Protein AF-A0A0G0SM52-F1 (afdb_monomer_lite)

Radius of gyration: 12.76 Å; chains: 1; bounding box: 27×26×41 Å

Structure (mmCIF, N/CA/C/O backbone):
data_AF-A0A0G0SM52-F1
#
_entry.id   AF-A0A0G0SM52-F1
#
loop_
_atom_site.group_PDB
_atom_site.id
_atom_site.type_symbol
_atom_site.label_atom_id
_atom_site.label_alt_id
_atom_site.label_comp_id
_atom_site.label_asym_id
_atom_site.label_entity_id
_atom_site.label_seq_id
_atom_site.pdbx_PDB_ins_code
_atom_site.Cartn_x
_atom_site.Cartn_y
_atom_site.Cartn_z
_atom_site.occupancy
_atom_site.B_iso_or_equiv
_atom_site.auth_seq_id
_atom_site.auth_comp_id
_atom_site.auth_asym_id
_atom_site.auth_atom_id
_atom_site.pdbx_PDB_model_num
ATOM 1 N N . MET A 1 1 ? 1.455 -1.055 25.159 1.00 37.31 1 MET A N 1
ATOM 2 C CA . MET A 1 1 ? 0.163 -0.659 24.565 1.00 37.31 1 MET A CA 1
ATOM 3 C C . MET A 1 1 ? 0.359 -0.659 23.067 1.00 37.31 1 MET A C 1
ATOM 5 O O . MET A 1 1 ? 1.165 0.121 22.587 1.00 37.31 1 MET A O 1
ATOM 9 N N . THR A 1 2 ? -0.251 -1.595 22.349 1.00 49.47 2 THR A N 1
ATOM 10 C CA . THR A 1 2 ? -0.211 -1.617 20.885 1.00 49.47 2 THR A CA 1
ATOM 11 C C . THR A 1 2 ? -1.070 -0.456 20.405 1.00 49.47 2 THR A C 1
ATOM 13 O O . THR A 1 2 ? -2.290 -0.498 20.552 1.00 49.47 2 THR A O 1
ATOM 16 N N . GLU A 1 3 ? -0.443 0.614 19.918 1.00 59.00 3 GLU A N 1
ATOM 17 C CA . GLU A 1 3 ? -1.161 1.636 19.160 1.00 59.00 3 GLU A CA 1
ATOM 18 C C . GLU A 1 3 ? -1.927 0.914 18.049 1.00 59.00 3 GLU A C 1
ATOM 20 O O . GLU A 1 3 ? -1.340 0.148 17.282 1.00 59.00 3 GLU A O 1
ATOM 25 N N . GLN A 1 4 ? -3.253 1.065 18.028 1.00 67.62 4 GLN A N 1
ATOM 26 C CA . GLN A 1 4 ? -4.078 0.534 16.947 1.00 67.62 4 GLN A CA 1
ATOM 27 C C . GLN A 1 4 ? -3.738 1.323 15.678 1.00 67.62 4 GLN A C 1
ATOM 29 O O . GLN A 1 4 ? -4.300 2.394 15.444 1.00 67.62 4 GLN A O 1
ATOM 34 N N . MET A 1 5 ? -2.751 0.8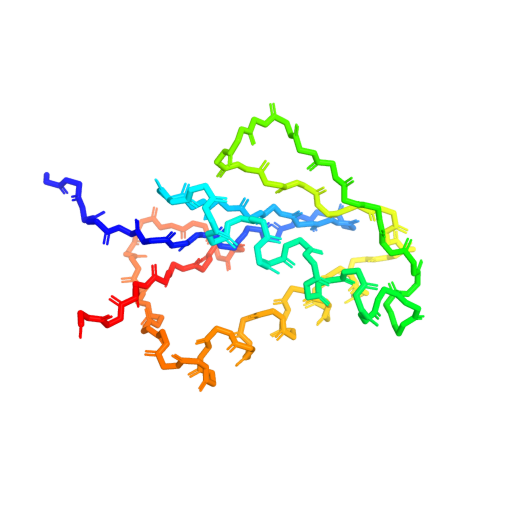17 14.933 1.00 79.00 5 MET A N 1
ATOM 35 C CA . MET A 1 5 ? -2.530 1.131 13.526 1.00 79.00 5 MET A CA 1
ATOM 36 C C . MET A 1 5 ? -3.567 0.396 12.688 1.00 79.00 5 MET A C 1
ATOM 38 O O . MET A 1 5 ? -3.864 -0.775 12.949 1.00 79.00 5 MET A O 1
ATOM 42 N N . ASP A 1 6 ? -4.062 1.064 11.655 1.00 87.25 6 ASP A N 1
ATOM 43 C CA . ASP A 1 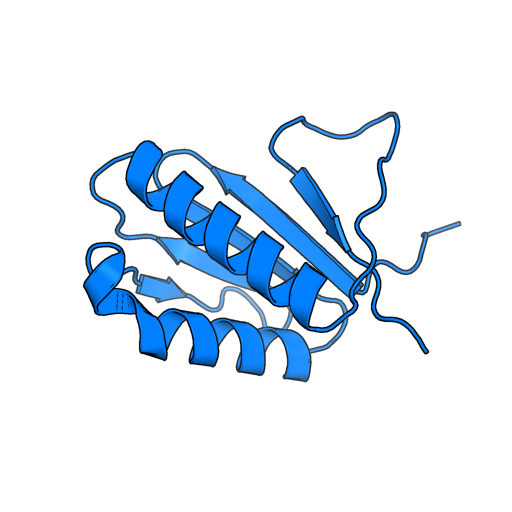6 ? -4.992 0.450 10.714 1.00 87.25 6 ASP A CA 1
ATOM 44 C C . ASP A 1 6 ? -4.298 0.076 9.414 1.00 87.25 6 ASP A C 1
ATOM 46 O O . ASP A 1 6 ? -4.682 -0.916 8.806 1.00 87.25 6 ASP A O 1
ATOM 50 N N . ALA A 1 7 ? -3.242 0.789 9.011 1.00 92.50 7 ALA A N 1
ATOM 51 C CA . ALA A 1 7 ? -2.405 0.376 7.894 1.00 92.50 7 ALA A CA 1
ATOM 52 C C . ALA A 1 7 ? -0.923 0.704 8.111 1.00 92.50 7 ALA A C 1
ATOM 54 O O . ALA A 1 7 ? -0.567 1.704 8.733 1.00 92.50 7 ALA A O 1
ATOM 55 N N . LEU A 1 8 ? -0.057 -0.138 7.556 1.00 93.38 8 LEU A N 1
ATOM 56 C CA . LEU A 1 8 ? 1.385 0.072 7.470 1.00 93.38 8 LEU A CA 1
ATOM 57 C C . LEU A 1 8 ? 1.815 -0.131 6.020 1.00 93.38 8 LEU A C 1
ATOM 59 O O . LEU A 1 8 ? 1.603 -1.206 5.459 1.00 93.38 8 LEU A O 1
ATOM 63 N N . VAL A 1 9 ? 2.453 0.881 5.439 1.00 94.81 9 VAL A N 1
ATOM 64 C CA . VAL A 1 9 ? 3.100 0.804 4.126 1.00 94.81 9 VAL A CA 1
ATOM 65 C C . VAL A 1 9 ? 4.604 0.681 4.343 1.00 94.81 9 VAL A C 1
ATOM 67 O O . VAL A 1 9 ? 5.222 1.550 4.955 1.00 94.81 9 VAL A O 1
ATOM 70 N N . LYS A 1 10 ? 5.196 -0.404 3.844 1.00 94.00 10 LYS A N 1
ATOM 71 C CA . LYS A 1 10 ? 6.618 -0.721 3.997 1.00 94.00 10 LYS A CA 1
ATOM 72 C C . LYS A 1 10 ? 7.301 -0.801 2.638 1.00 94.00 10 LYS A C 1
ATOM 74 O O . LYS A 1 10 ? 7.099 -1.762 1.899 1.00 94.00 10 LYS A O 1
ATOM 79 N N . GLY A 1 11 ? 8.135 0.183 2.318 1.00 91.50 11 GLY A N 1
ATOM 80 C CA . GLY A 1 11 ? 8.953 0.189 1.104 1.00 91.50 11 GLY A CA 1
ATOM 81 C C . GLY A 1 11 ? 10.092 -0.833 1.172 1.00 91.50 11 GLY A C 1
ATOM 82 O O . GLY A 1 11 ? 10.741 -0.981 2.205 1.00 91.50 11 GLY A O 1
ATOM 83 N N . LEU A 1 12 ? 10.360 -1.534 0.073 1.00 90.62 12 LEU A N 1
ATOM 84 C CA . LEU A 1 12 ? 11.440 -2.514 -0.072 1.00 90.62 12 LEU A CA 1
ATOM 85 C C . LEU A 1 12 ? 12.215 -2.262 -1.381 1.00 90.62 12 LEU A C 1
ATOM 87 O O . LEU A 1 12 ? 11.915 -1.358 -2.170 1.00 90.62 12 LEU A O 1
ATOM 91 N N . GLU A 1 13 ? 13.251 -3.059 -1.638 1.00 90.00 13 GLU A N 1
ATOM 92 C CA . GLU A 1 13 ? 13.959 -2.990 -2.914 1.00 90.00 13 GLU A CA 1
ATOM 93 C C . GLU A 1 13 ? 13.061 -3.509 -4.052 1.00 90.00 13 GLU A C 1
ATOM 95 O O . GLU A 1 13 ? 12.755 -4.695 -4.125 1.00 90.00 13 GLU A O 1
ATOM 100 N N . LYS A 1 14 ? 12.659 -2.610 -4.967 1.00 92.38 14 LYS A N 1
ATOM 101 C CA . LYS A 1 14 ? 11.784 -2.909 -6.125 1.00 92.38 14 LYS A CA 1
ATOM 102 C C . LYS A 1 14 ? 10.441 -3.555 -5.750 1.00 92.38 14 LYS A C 1
ATOM 104 O O . LYS A 1 14 ? 9.828 -4.235 -6.574 1.00 92.38 14 LYS A O 1
ATOM 109 N N . SER A 1 15 ? 9.975 -3.341 -4.529 1.00 94.94 15 SER A N 1
ATOM 110 C CA . SER A 1 15 ? 8.674 -3.789 -4.047 1.00 94.94 15 SER A CA 1
ATOM 111 C C . SER A 1 15 ? 8.244 -2.959 -2.849 1.00 94.94 15 SER A C 1
ATOM 113 O O . SER A 1 15 ? 9.002 -2.136 -2.336 1.00 94.94 15 SER A O 1
ATOM 115 N N . PHE A 1 16 ? 7.014 -3.159 -2.405 1.00 95.75 16 PHE A N 1
ATOM 116 C CA . PHE A 1 16 ? 6.566 -2.700 -1.101 1.00 95.75 16 PHE A CA 1
ATOM 117 C C . PHE A 1 16 ? 5.508 -3.655 -0.560 1.00 95.75 16 PHE A C 1
ATOM 119 O O . PHE A 1 16 ? 4.907 -4.445 -1.293 1.00 95.75 16 PHE A O 1
ATOM 126 N N . GLU A 1 17 ? 5.287 -3.598 0.740 1.00 95.56 17 GLU A N 1
ATOM 127 C CA . GLU A 1 17 ? 4.245 -4.352 1.416 1.00 95.56 17 GLU A CA 1
ATOM 128 C C . GLU A 1 17 ? 3.250 -3.400 2.060 1.00 95.56 17 GLU A C 1
ATOM 130 O O . GLU A 1 17 ? 3.605 -2.302 2.492 1.00 95.56 17 GLU A O 1
ATOM 135 N N . VAL A 1 18 ? 2.004 -3.848 2.144 1.00 95.00 18 VAL A N 1
ATOM 136 C CA . VAL A 1 18 ? 0.961 -3.157 2.893 1.00 95.00 18 VAL A CA 1
ATOM 137 C C . VAL A 1 18 ? 0.362 -4.136 3.876 1.00 95.00 18 VAL A C 1
ATOM 139 O O . VAL A 1 18 ? -0.008 -5.252 3.506 1.00 95.00 18 VAL A O 1
ATOM 142 N N . TYR A 1 19 ? 0.275 -3.707 5.122 1.00 93.69 19 TYR A N 1
ATOM 143 C CA . TYR A 1 19 ? -0.341 -4.438 6.213 1.00 93.69 19 TYR A CA 1
ATOM 144 C C . TYR A 1 19 ? -1.559 -3.660 6.688 1.00 93.69 19 TYR A C 1
ATOM 146 O O . TYR A 1 19 ? -1.519 -2.434 6.707 1.00 93.69 19 TYR A O 1
ATOM 154 N N . SER A 1 20 ? -2.608 -4.357 7.111 1.00 91.19 20 SER A N 1
ATOM 155 C CA . SER A 1 20 ? -3.753 -3.751 7.787 1.00 91.19 20 SER A CA 1
ATOM 156 C C . SER A 1 20 ? -4.310 -4.693 8.844 1.00 91.19 20 SER A C 1
ATOM 158 O O . SER A 1 20 ? -4.202 -5.916 8.734 1.00 91.19 20 SER A O 1
ATOM 160 N N . SER A 1 21 ? -4.904 -4.120 9.886 1.00 87.12 21 SER A N 1
ATOM 161 C CA . SER A 1 21 ? -5.696 -4.857 10.873 1.00 87.12 21 SER A CA 1
ATOM 162 C C . SER A 1 21 ? -7.054 -5.313 10.313 1.00 87.12 21 SER A C 1
ATOM 164 O O . SER A 1 21 ? -7.657 -6.227 10.883 1.00 87.12 21 SER A O 1
ATOM 166 N N . ASP A 1 22 ? -7.491 -4.725 9.193 1.00 86.06 22 ASP A N 1
ATOM 167 C CA . ASP A 1 22 ? -8.774 -4.943 8.528 1.00 86.06 22 ASP A CA 1
ATOM 168 C C . ASP A 1 22 ? -8.605 -5.586 7.136 1.00 86.06 22 ASP A C 1
ATOM 170 O O . ASP A 1 22 ? -7.913 -5.072 6.251 1.00 86.06 22 ASP A O 1
ATOM 174 N N . ASP A 1 23 ? -9.275 -6.721 6.930 1.00 86.56 23 ASP A N 1
ATOM 175 C CA . ASP A 1 23 ? -9.217 -7.483 5.679 1.00 86.56 23 ASP A CA 1
ATOM 176 C C . ASP A 1 23 ? -9.881 -6.715 4.515 1.00 86.56 23 ASP A C 1
ATOM 178 O O . ASP A 1 23 ? -9.456 -6.852 3.363 1.00 86.56 23 ASP A O 1
ATOM 182 N N . GLU A 1 24 ? -10.910 -5.900 4.783 1.00 88.00 24 GLU A N 1
ATOM 183 C CA . GLU A 1 24 ? -11.578 -5.103 3.743 1.00 88.00 24 GLU A CA 1
ATOM 184 C C . GLU A 1 24 ? -10.673 -3.978 3.233 1.00 88.00 24 GLU A C 1
ATOM 186 O O . GLU A 1 24 ? -10.554 -3.783 2.022 1.00 88.00 24 GLU A O 1
ATOM 191 N N . THR A 1 25 ? -9.936 -3.316 4.125 1.00 89.06 25 THR A N 1
ATOM 192 C CA . THR A 1 25 ? -8.906 -2.334 3.760 1.00 89.06 25 THR A CA 1
ATOM 193 C C . THR A 1 25 ? -7.860 -2.937 2.816 1.00 89.06 25 THR A C 1
ATOM 195 O O . THR A 1 25 ? -7.558 -2.345 1.778 1.00 89.06 25 THR A O 1
ATOM 198 N N . ILE A 1 26 ? -7.346 -4.143 3.095 1.00 91.38 26 ILE A N 1
ATOM 199 C CA . ILE A 1 26 ? -6.390 -4.813 2.189 1.00 91.38 26 ILE A CA 1
ATOM 200 C C . ILE A 1 26 ? -7.005 -5.091 0.817 1.00 91.38 26 ILE A C 1
ATOM 202 O O . ILE A 1 26 ? -6.331 -4.927 -0.205 1.00 91.38 26 ILE A O 1
ATOM 206 N N . LYS A 1 27 ? -8.272 -5.516 0.768 1.00 90.00 27 LYS A N 1
ATOM 207 C CA . LYS A 1 27 ? -8.966 -5.762 -0.503 1.00 90.00 27 LYS A CA 1
ATOM 208 C C . LYS A 1 27 ? -9.118 -4.476 -1.308 1.00 90.00 27 LYS A C 1
ATOM 210 O O . LYS A 1 27 ? -8.835 -4.501 -2.502 1.00 90.00 27 LYS A O 1
ATOM 215 N N . LEU A 1 28 ? -9.516 -3.381 -0.662 1.00 90.69 28 LEU A N 1
ATOM 216 C CA . LEU A 1 28 ? -9.665 -2.073 -1.297 1.00 90.69 28 LEU A CA 1
ATOM 217 C C . LEU A 1 28 ? -8.330 -1.569 -1.846 1.00 90.69 28 LEU A C 1
ATOM 219 O O . LEU A 1 28 ? -8.244 -1.262 -3.030 1.00 90.69 28 LEU A O 1
ATOM 223 N N . ILE A 1 29 ? -7.266 -1.587 -1.038 1.00 91.94 29 ILE A N 1
ATOM 224 C CA . ILE A 1 29 ? -5.927 -1.173 -1.481 1.00 91.94 29 ILE A CA 1
ATOM 225 C C . ILE A 1 29 ? -5.453 -2.020 -2.667 1.00 91.94 29 ILE A C 1
ATOM 227 O O . ILE A 1 29 ? -4.919 -1.483 -3.636 1.00 91.94 29 ILE A O 1
ATOM 231 N N . ALA A 1 30 ? -5.666 -3.339 -2.622 1.00 91.94 30 ALA A N 1
ATOM 232 C CA . ALA A 1 30 ? -5.301 -4.209 -3.734 1.00 91.94 30 ALA A CA 1
ATOM 233 C C . ALA A 1 30 ? -6.040 -3.825 -5.029 1.00 91.94 30 ALA A C 1
ATOM 235 O O . ALA A 1 30 ? -5.410 -3.726 -6.079 1.00 91.94 30 ALA A O 1
ATOM 236 N N . LEU A 1 31 ? -7.347 -3.561 -4.947 1.00 92.62 31 LEU A N 1
ATOM 237 C CA . LEU A 1 31 ? -8.154 -3.133 -6.094 1.00 92.62 31 LEU A CA 1
ATOM 238 C C . LEU A 1 31 ? -7.700 -1.776 -6.644 1.00 92.62 31 LEU A C 1
ATOM 240 O O . LEU A 1 31 ? -7.631 -1.598 -7.857 1.00 92.62 31 LEU A O 1
ATOM 244 N N . GLU A 1 32 ? -7.376 -0.820 -5.774 1.00 93.56 32 GLU A N 1
ATOM 245 C CA . GLU A 1 32 ? -6.894 0.500 -6.188 1.00 93.56 32 GLU A CA 1
ATOM 246 C C . GLU A 1 32 ? -5.558 0.400 -6.936 1.00 93.56 32 GLU A C 1
ATOM 248 O O . GLU A 1 32 ? -5.411 0.974 -8.014 1.00 93.56 32 GLU A O 1
ATOM 253 N N . ILE A 1 33 ? -4.621 -0.421 -6.452 1.00 92.25 33 ILE A N 1
ATOM 254 C CA . ILE A 1 33 ? -3.351 -0.682 -7.148 1.00 92.25 33 ILE A CA 1
ATOM 255 C C . ILE A 1 33 ? -3.581 -1.385 -8.493 1.00 92.25 33 ILE A C 1
ATOM 257 O O . ILE A 1 33 ? -2.898 -1.074 -9.468 1.00 92.25 33 ILE A O 1
ATOM 261 N N . GLU A 1 34 ? -4.542 -2.306 -8.590 1.00 91.06 34 GLU A N 1
ATOM 262 C CA . GLU A 1 34 ? -4.896 -2.941 -9.866 1.00 91.06 34 GLU A CA 1
ATOM 263 C C . GLU A 1 34 ? -5.426 -1.925 -10.887 1.00 91.06 34 GLU A C 1
ATOM 265 O O . GLU A 1 34 ? -5.036 -1.985 -12.050 1.00 91.06 34 GLU A O 1
ATOM 270 N N . LYS A 1 35 ? -6.227 -0.932 -10.477 1.00 90.81 35 LYS A N 1
ATOM 271 C CA . LYS A 1 35 ? -6.742 0.112 -11.389 1.00 90.81 35 LYS A CA 1
ATOM 272 C C . LYS A 1 35 ? -5.635 0.963 -12.010 1.00 90.81 35 LYS A C 1
ATOM 274 O O . LYS A 1 35 ? -5.745 1.383 -13.161 1.00 90.81 35 LYS A O 1
ATOM 279 N N . ILE A 1 36 ? -4.568 1.225 -11.259 1.00 86.69 36 ILE A N 1
ATOM 280 C CA . ILE A 1 36 ? -3.450 2.066 -11.707 1.00 86.69 36 ILE A CA 1
ATOM 281 C C . ILE A 1 36 ? -2.249 1.266 -12.221 1.00 86.69 36 ILE A C 1
ATOM 283 O O . ILE A 1 36 ? -1.274 1.873 -12.660 1.00 86.69 36 ILE A O 1
ATOM 287 N N . HIS A 1 37 ? -2.296 -0.069 -12.213 1.00 82.94 37 HIS A N 1
ATOM 288 C CA . HIS A 1 37 ? -1.118 -0.922 -12.407 1.00 82.94 37 HIS A CA 1
ATOM 289 C C . HIS A 1 37 ? -0.324 -0.622 -13.698 1.00 82.94 37 HIS A C 1
ATOM 291 O O . HIS A 1 37 ? 0.907 -0.604 -13.681 1.00 82.94 37 HIS A O 1
ATOM 297 N N .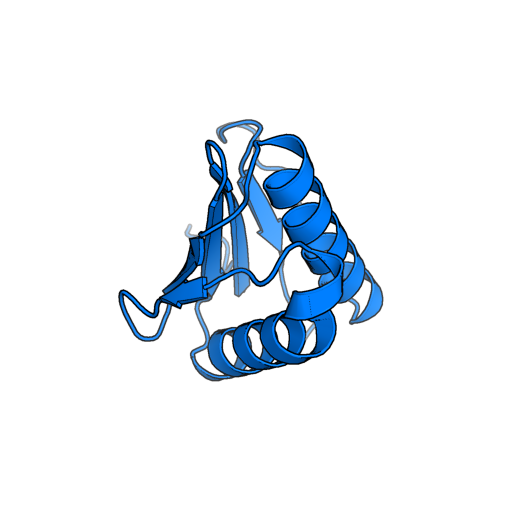 HIS A 1 38 ? -0.988 -0.272 -14.801 1.00 85.50 38 HIS A N 1
ATOM 298 C CA . HIS A 1 38 ? -0.328 0.103 -16.053 1.00 85.50 38 HIS A CA 1
ATOM 299 C C . HIS A 1 38 ? 0.577 1.341 -15.919 1.00 85.50 38 HIS A C 1
ATOM 301 O O . HIS A 1 38 ? 1.627 1.395 -16.559 1.00 85.50 38 HIS A O 1
ATOM 307 N N . HIS A 1 39 ? 0.224 2.296 -15.053 1.00 86.31 39 HIS A N 1
ATOM 308 C CA . HIS A 1 39 ? 0.992 3.527 -14.828 1.00 86.31 39 HIS A CA 1
ATOM 309 C C . HIS A 1 39 ? 2.321 3.274 -14.108 1.00 86.31 39 HIS A C 1
ATOM 311 O O . HIS A 1 39 ? 3.260 4.050 -14.266 1.00 86.31 39 HIS A O 1
ATOM 317 N N . PHE A 1 40 ? 2.423 2.172 -13.360 1.00 85.00 40 PHE A N 1
ATOM 318 C CA . PHE A 1 40 ? 3.599 1.831 -12.552 1.00 85.00 40 PHE A CA 1
ATOM 319 C C . PHE A 1 40 ? 4.306 0.556 -13.031 1.00 85.00 40 PHE A C 1
ATOM 321 O O . PHE A 1 40 ? 4.994 -0.114 -12.262 1.00 85.00 40 PHE A O 1
ATOM 328 N N . GLY A 1 41 ? 4.153 0.211 -14.313 1.00 82.69 41 GLY A N 1
ATOM 329 C CA . GLY A 1 41 ? 4.878 -0.907 -14.921 1.00 82.69 41 GLY A CA 1
ATOM 330 C C . GLY A 1 41 ? 4.283 -2.286 -14.632 1.00 82.69 41 GLY A C 1
ATOM 331 O O . GLY A 1 41 ? 5.012 -3.273 -14.647 1.00 82.69 41 GLY A O 1
ATOM 332 N N . ASN A 1 42 ? 2.967 -2.364 -14.421 1.00 86.25 42 ASN A N 1
ATOM 333 C CA . ASN A 1 42 ? 2.208 -3.589 -14.153 1.00 86.25 42 ASN A CA 1
ATOM 334 C C . ASN A 1 42 ? 2.700 -4.350 -12.912 1.00 86.25 42 ASN A C 1
ATOM 336 O O . ASN A 1 42 ? 3.111 -5.513 -13.029 1.00 86.25 42 ASN A O 1
ATOM 340 N N . PRO A 1 43 ? 2.661 -3.723 -11.721 1.00 90.94 43 PRO A N 1
ATOM 341 C CA . PRO A 1 43 ? 2.980 -4.423 -10.498 1.00 90.94 43 PRO A CA 1
ATOM 342 C C . PRO A 1 43 ? 2.090 -5.650 -10.305 1.00 90.94 43 PRO A C 1
ATOM 344 O O . PRO A 1 43 ? 0.932 -5.701 -10.722 1.00 90.94 43 PRO A O 1
ATOM 347 N N . ARG A 1 44 ? 2.656 -6.653 -9.640 1.00 92.38 44 ARG A N 1
ATOM 348 C CA . ARG A 1 44 ? 1.972 -7.886 -9.263 1.00 92.38 44 ARG A CA 1
ATOM 349 C C . ARG A 1 44 ? 1.655 -7.844 -7.785 1.00 92.38 44 ARG A C 1
ATOM 351 O O . ARG A 1 44 ? 2.563 -7.733 -6.960 1.00 92.38 44 ARG A O 1
ATOM 358 N N . ILE A 1 45 ? 0.379 -7.993 -7.465 1.00 93.06 45 ILE A N 1
ATOM 359 C CA . ILE A 1 45 ? -0.082 -8.096 -6.088 1.00 93.06 45 ILE A CA 1
ATOM 360 C C . ILE A 1 45 ? -0.098 -9.567 -5.696 1.00 93.06 45 ILE A C 1
ATOM 362 O O . ILE A 1 45 ? -0.656 -10.418 -6.383 1.00 93.06 45 ILE A O 1
ATOM 366 N N . SER A 1 46 ? 0.526 -9.864 -4.568 1.00 91.81 46 SER A N 1
ATOM 367 C CA . SER A 1 46 ? 0.471 -11.166 -3.914 1.00 91.81 46 SER A CA 1
ATOM 368 C C . SER A 1 46 ? -0.129 -10.987 -2.526 1.00 91.81 46 SER A C 1
ATOM 370 O O . SER A 1 46 ? 0.169 -10.006 -1.848 1.00 91.81 46 SER A O 1
ATOM 372 N N . ARG A 1 47 ? -0.996 -11.914 -2.107 1.00 86.19 47 ARG A N 1
ATOM 373 C CA . ARG A 1 47 ? -1.639 -11.920 -0.782 1.00 86.19 47 ARG A CA 1
ATOM 374 C C . ARG A 1 47 ? -1.012 -13.008 0.089 1.00 86.19 47 ARG A C 1
ATOM 376 O O . ARG A 1 47 ? -1.522 -14.124 0.118 1.00 86.19 47 ARG A O 1
ATOM 383 N N . PRO A 1 48 ? 0.114 -12.733 0.765 1.00 72.00 48 PRO A N 1
ATOM 384 C CA . PRO A 1 48 ? 0.751 -13.702 1.652 1.00 72.00 48 PRO A CA 1
ATOM 385 C C . PRO A 1 48 ? -0.106 -14.108 2.863 1.00 72.00 48 PRO A C 1
ATOM 387 O O . PRO A 1 48 ? 0.106 -15.186 3.406 1.00 72.00 48 PRO A O 1
ATOM 390 N N . ASN A 1 49 ? -1.033 -13.258 3.314 1.00 77.06 49 ASN A N 1
ATOM 391 C CA . ASN A 1 49 ? -2.100 -13.584 4.268 1.00 77.06 49 ASN A CA 1
ATOM 392 C C . ASN A 1 49 ? -3.211 -12.516 4.161 1.00 77.06 49 ASN A C 1
ATOM 394 O O . ASN A 1 49 ? -2.986 -11.472 3.556 1.00 77.06 49 ASN A O 1
ATOM 398 N N . ASN A 1 50 ? -4.405 -12.743 4.720 1.00 77.50 50 ASN A N 1
ATOM 399 C CA . ASN A 1 50 ? -5.548 -11.822 4.551 1.00 77.50 50 ASN A CA 1
ATOM 400 C C . ASN A 1 50 ? -5.296 -10.375 5.028 1.00 77.50 50 ASN A C 1
ATOM 402 O O . ASN A 1 50 ? -6.013 -9.469 4.621 1.00 77.50 50 ASN A O 1
ATOM 406 N N . ARG A 1 51 ? -4.248 -10.155 5.829 1.00 87.44 51 ARG A N 1
ATOM 407 C CA . ARG A 1 51 ? -3.883 -8.867 6.435 1.00 87.44 51 ARG A CA 1
ATOM 408 C C . ARG A 1 51 ? -2.654 -8.215 5.816 1.00 87.44 51 ARG A C 1
ATOM 410 O O . ARG A 1 51 ? -2.206 -7.174 6.291 1.00 87.44 51 ARG A O 1
ATOM 417 N N . ARG A 1 52 ? -2.078 -8.837 4.786 1.00 92.06 52 ARG A N 1
ATOM 418 C CA . ARG A 1 52 ? -0.868 -8.366 4.121 1.00 92.06 52 ARG A CA 1
ATOM 419 C C . ARG A 1 52 ? -0.949 -8.595 2.626 1.00 92.06 52 ARG A C 1
ATOM 421 O O . ARG A 1 52 ? -1.157 -9.722 2.176 1.00 92.06 52 ARG A O 1
ATOM 428 N N . ILE A 1 53 ? -0.639 -7.555 1.866 1.00 94.12 53 ILE A N 1
ATOM 429 C CA . ILE A 1 53 ? -0.278 -7.667 0.454 1.00 94.12 53 ILE A CA 1
ATOM 430 C C . ILE A 1 53 ? 1.191 -7.325 0.254 1.00 94.12 53 ILE A C 1
ATOM 432 O O . ILE A 1 53 ? 1.755 -6.482 0.947 1.00 94.12 53 ILE A O 1
ATOM 436 N N . SER A 1 54 ? 1.803 -7.984 -0.719 1.00 94.81 54 SER A N 1
ATOM 437 C CA . SER A 1 54 ? 3.118 -7.637 -1.239 1.00 94.81 54 SER A CA 1
ATOM 438 C C . SER A 1 54 ? 2.970 -7.280 -2.712 1.00 94.81 54 SER A C 1
ATOM 440 O O . SER A 1 54 ? 2.416 -8.059 -3.499 1.00 94.81 54 SER A O 1
ATOM 442 N N . VAL A 1 55 ? 3.428 -6.083 -3.059 1.00 94.81 55 VAL A N 1
ATOM 443 C CA . VAL A 1 55 ? 3.316 -5.471 -4.380 1.00 94.81 55 VAL A CA 1
ATOM 444 C C . VAL A 1 55 ? 4.706 -5.482 -5.003 1.00 94.81 55 VAL A C 1
ATOM 446 O O . VAL A 1 55 ? 5.631 -4.831 -4.520 1.00 94.81 55 VAL A O 1
ATOM 449 N N . ASN A 1 56 ? 4.863 -6.282 -6.052 1.00 93.56 56 ASN A N 1
ATOM 450 C CA . ASN A 1 56 ? 6.149 -6.634 -6.653 1.00 93.56 56 ASN A CA 1
ATOM 451 C C . ASN A 1 56 ? 6.140 -6.373 -8.162 1.00 93.56 56 ASN A C 1
ATOM 453 O O . ASN A 1 56 ? 5.175 -5.856 -8.712 1.00 93.56 56 ASN A O 1
ATOM 457 N N . GLY A 1 57 ? 7.197 -6.796 -8.859 1.00 90.94 57 GLY A N 1
ATOM 458 C CA . GLY A 1 57 ? 7.260 -6.739 -10.323 1.00 90.94 57 GLY A CA 1
ATOM 459 C C . GLY A 1 57 ? 7.690 -5.381 -10.876 1.00 90.94 57 GLY A C 1
ATOM 460 O O . GLY A 1 57 ? 7.689 -5.200 -12.089 1.00 90.94 57 GLY A O 1
ATOM 461 N N . PHE A 1 58 ? 8.103 -4.453 -10.012 1.00 93.06 58 PHE A N 1
ATOM 462 C CA . PHE A 1 58 ? 8.661 -3.176 -10.435 1.00 93.06 58 PHE A CA 1
ATOM 463 C C . PHE A 1 58 ? 10.027 -3.368 -11.098 1.00 93.06 58 PHE A C 1
ATOM 465 O O . PHE A 1 58 ? 10.868 -4.151 -10.646 1.00 93.06 58 PHE A O 1
ATOM 472 N N . LYS A 1 59 ? 10.280 -2.608 -12.165 1.00 88.69 59 LYS A N 1
ATOM 473 C CA . LYS A 1 59 ? 11.545 -2.668 -12.911 1.00 88.69 59 LYS A CA 1
ATOM 474 C C . LYS A 1 59 ? 12.723 -2.165 -12.072 1.00 88.69 59 LYS A C 1
ATOM 476 O O . LYS A 1 59 ? 13.849 -2.647 -12.212 1.00 88.69 59 LYS A O 1
ATOM 481 N N . ASN A 1 60 ? 12.476 -1.177 -11.215 1.00 90.38 60 ASN A N 1
ATOM 482 C CA . ASN A 1 60 ? 13.485 -0.523 -10.393 1.00 90.38 60 ASN A CA 1
ATOM 483 C C . ASN A 1 60 ? 12.880 0.010 -9.074 1.00 90.38 60 ASN A C 1
ATOM 485 O O . ASN A 1 60 ? 11.667 -0.006 -8.875 1.00 90.38 60 ASN A O 1
ATOM 489 N N . HIS A 1 61 ? 13.744 0.456 -8.157 1.00 90.38 61 HIS A N 1
ATOM 490 C CA . HIS A 1 61 ? 13.335 0.952 -6.838 1.00 90.38 61 HIS A CA 1
ATOM 491 C C . HIS A 1 61 ? 12.538 2.264 -6.916 1.00 90.38 61 HIS A C 1
ATOM 493 O O . HIS A 1 61 ? 11.666 2.495 -6.086 1.00 90.38 61 HIS A O 1
ATOM 499 N N . ARG A 1 62 ? 12.784 3.100 -7.935 1.00 90.75 62 ARG A N 1
ATOM 500 C CA . ARG A 1 62 ? 12.034 4.344 -8.144 1.00 90.75 62 ARG A CA 1
ATOM 501 C C . ARG A 1 62 ? 10.566 4.048 -8.446 1.00 90.75 62 ARG A C 1
ATOM 503 O O . ARG A 1 62 ? 9.719 4.644 -7.801 1.00 90.75 62 ARG A O 1
ATOM 510 N N . ASP A 1 63 ? 10.271 3.109 -9.343 1.00 91.06 63 ASP A N 1
ATOM 511 C CA . ASP A 1 63 ? 8.887 2.759 -9.698 1.00 91.06 63 ASP A CA 1
ATOM 512 C C . ASP A 1 63 ? 8.119 2.213 -8.482 1.00 91.06 63 ASP A C 1
ATOM 514 O O . ASP A 1 63 ? 6.974 2.598 -8.243 1.00 91.06 63 ASP A O 1
ATOM 518 N N . ALA A 1 64 ? 8.778 1.372 -7.672 1.00 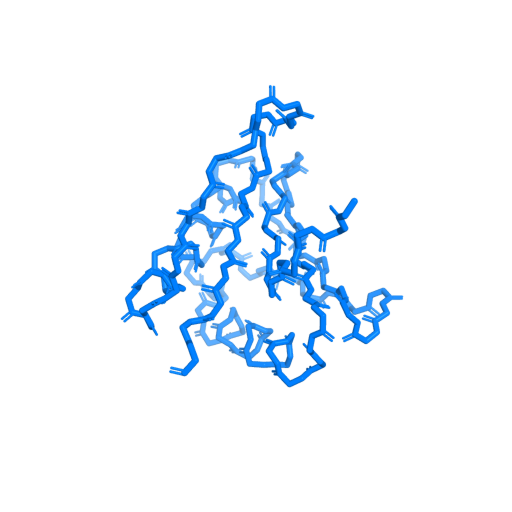92.44 64 ALA A N 1
ATOM 519 C CA . ALA A 1 64 ? 8.211 0.859 -6.426 1.00 92.44 64 ALA A CA 1
ATOM 520 C C . ALA A 1 64 ? 7.903 1.991 -5.433 1.00 92.44 64 ALA A C 1
ATOM 522 O O . ALA A 1 64 ? 6.796 2.055 -4.902 1.00 92.44 64 ALA A O 1
ATOM 523 N N . ASN A 1 65 ? 8.845 2.920 -5.233 1.00 91.56 65 ASN A N 1
ATOM 524 C CA . ASN A 1 65 ? 8.645 4.074 -4.354 1.00 91.56 65 ASN A CA 1
ATOM 525 C C . ASN A 1 65 ? 7.571 5.029 -4.878 1.00 91.56 65 ASN A C 1
ATOM 527 O O . ASN A 1 65 ? 6.817 5.573 -4.081 1.00 91.56 65 ASN A O 1
ATOM 531 N N . SER A 1 66 ? 7.476 5.235 -6.193 1.00 92.62 66 SER A N 1
ATOM 532 C CA . SER A 1 66 ? 6.430 6.065 -6.792 1.00 92.62 66 SER A CA 1
ATOM 533 C C . SER A 1 66 ? 5.046 5.450 -6.592 1.00 92.62 66 SER A C 1
ATOM 535 O O . SER A 1 66 ? 4.117 6.164 -6.231 1.00 92.62 66 SER A O 1
ATOM 537 N N . CYS A 1 67 ? 4.908 4.131 -6.755 1.00 93.88 67 CYS A N 1
ATOM 538 C CA . CYS A 1 67 ? 3.645 3.441 -6.498 1.00 93.88 67 CYS A CA 1
ATOM 539 C C . CYS A 1 67 ? 3.277 3.451 -5.004 1.00 93.88 67 CYS A C 1
ATOM 541 O O . CYS A 1 67 ? 2.120 3.684 -4.661 1.00 93.88 67 CYS A O 1
ATOM 543 N N . ALA A 1 68 ? 4.251 3.232 -4.113 1.00 94.25 68 ALA A N 1
ATOM 544 C CA . ALA A 1 68 ? 4.038 3.336 -2.670 1.00 94.25 68 ALA A CA 1
ATOM 545 C C . ALA A 1 68 ? 3.661 4.771 -2.261 1.00 94.25 68 ALA A C 1
ATOM 547 O O . ALA A 1 68 ? 2.731 4.958 -1.484 1.00 94.25 68 ALA A O 1
ATOM 548 N N . GLY A 1 69 ? 4.339 5.777 -2.824 1.00 93.38 69 GLY A N 1
ATOM 549 C CA . GLY A 1 69 ? 4.057 7.201 -2.629 1.00 93.38 69 GLY A CA 1
ATOM 550 C C . GLY A 1 69 ? 2.640 7.578 -3.047 1.00 93.38 69 GLY A C 1
ATOM 551 O O . GLY A 1 69 ? 1.923 8.198 -2.270 1.00 93.38 69 GLY A O 1
ATOM 552 N N . TRP A 1 70 ? 2.201 7.116 -4.217 1.00 95.19 70 TRP A N 1
ATOM 553 C CA . TRP A 1 70 ? 0.819 7.291 -4.660 1.00 95.19 70 TRP A CA 1
ATOM 554 C C . TRP A 1 70 ? -0.189 6.667 -3.684 1.00 95.19 70 TRP A C 1
ATOM 556 O O . TRP A 1 70 ? -1.197 7.288 -3.359 1.00 95.19 70 TRP A O 1
ATOM 566 N N . LEU A 1 71 ? 0.085 5.460 -3.173 1.00 94.81 71 LEU A N 1
ATOM 567 C CA . LEU A 1 71 ? -0.800 4.821 -2.195 1.00 94.81 71 LEU A CA 1
ATOM 568 C C . LEU A 1 71 ? -0.879 5.637 -0.898 1.00 94.81 71 LEU A C 1
ATOM 570 O O . LEU A 1 71 ? -1.951 5.777 -0.320 1.00 94.81 71 LEU A O 1
ATOM 574 N N . ILE A 1 72 ? 0.250 6.176 -0.441 1.00 94.38 72 ILE A N 1
ATOM 575 C CA . ILE A 1 72 ? 0.301 7.050 0.735 1.00 94.38 72 ILE A CA 1
ATOM 576 C C . ILE A 1 72 ? -0.568 8.291 0.511 1.00 94.38 72 ILE A C 1
ATOM 578 O O . ILE A 1 72 ? -1.384 8.623 1.366 1.00 94.38 72 ILE A O 1
ATOM 582 N N . GLU A 1 73 ? -0.444 8.943 -0.645 1.00 94.12 73 GLU A N 1
ATOM 583 C CA . GLU A 1 73 ? -1.282 10.092 -1.003 1.00 94.12 73 GLU A CA 1
ATOM 584 C C . GLU A 1 73 ? -2.770 9.729 -1.038 1.00 94.12 73 GLU A C 1
ATOM 586 O O . GLU A 1 73 ? -3.588 10.491 -0.528 1.00 94.12 73 GLU A O 1
ATOM 591 N N . LEU A 1 74 ? -3.121 8.555 -1.570 1.00 93.38 74 LEU A N 1
ATOM 592 C CA . LEU A 1 74 ? -4.498 8.059 -1.589 1.00 93.38 74 LEU A CA 1
ATOM 593 C C . LEU A 1 74 ? -5.064 7.897 -0.171 1.00 93.38 74 LEU A C 1
ATOM 595 O O . LEU A 1 74 ? -6.173 8.352 0.098 1.00 93.38 74 LEU A O 1
ATOM 599 N N . LEU A 1 75 ? -4.302 7.288 0.745 1.00 92.75 75 LEU A N 1
ATOM 600 C CA . LEU A 1 75 ? -4.715 7.130 2.145 1.00 92.75 75 LEU A CA 1
ATOM 601 C C . LEU A 1 75 ? -4.920 8.492 2.820 1.00 92.75 75 LEU A C 1
ATOM 603 O O . LEU A 1 75 ? -5.929 8.710 3.489 1.00 92.75 75 LEU A O 1
ATOM 607 N N . LEU A 1 76 ? -3.996 9.432 2.612 1.00 93.00 76 LEU A N 1
ATOM 608 C CA . LEU A 1 76 ? -4.104 10.787 3.156 1.00 93.00 76 LEU A CA 1
ATOM 609 C C . LEU A 1 76 ? -5.325 11.538 2.595 1.00 93.00 76 LEU A C 1
ATOM 611 O O . LEU A 1 76 ? -6.016 12.228 3.342 1.00 93.00 76 LEU A O 1
ATOM 615 N N . GLN A 1 77 ? -5.623 11.385 1.301 1.00 93.56 77 GLN A N 1
ATOM 616 C CA . GLN A 1 77 ? -6.811 11.972 0.666 1.00 93.56 77 GLN A CA 1
ATOM 617 C C . GLN A 1 77 ? -8.121 11.362 1.180 1.00 93.56 77 GLN A C 1
ATOM 619 O O . GLN A 1 77 ? -9.107 12.083 1.319 1.00 93.56 77 GLN A O 1
ATOM 624 N N . ASP A 1 78 ? -8.119 10.071 1.520 1.00 90.25 78 ASP A N 1
ATOM 625 C CA . ASP A 1 78 ? -9.232 9.377 2.190 1.00 90.25 78 ASP A CA 1
ATOM 626 C C . ASP A 1 78 ? -9.350 9.753 3.687 1.00 90.25 78 ASP A C 1
ATOM 628 O O . ASP A 1 78 ? -10.175 9.214 4.422 1.00 90.25 78 ASP A O 1
ATOM 632 N N . GLY A 1 79 ? -8.529 10.697 4.163 1.00 91.00 79 GLY A N 1
ATOM 633 C CA . GLY A 1 79 ? -8.590 11.249 5.517 1.00 91.00 79 GLY A CA 1
ATOM 634 C C . GLY A 1 79 ? -7.824 10.445 6.565 1.00 91.00 79 GLY A C 1
ATOM 635 O O . GLY A 1 79 ? -7.971 10.710 7.760 1.00 91.00 79 GLY A O 1
ATOM 636 N N . TRP A 1 80 ? -7.005 9.474 6.157 1.00 93.00 80 TRP A N 1
ATOM 637 C CA . TRP A 1 80 ? -6.162 8.729 7.087 1.00 93.00 80 TRP A CA 1
ATOM 638 C C . TRP A 1 80 ? -5.075 9.631 7.656 1.00 93.00 80 TRP A C 1
ATOM 640 O O . TRP A 1 80 ? -4.540 10.509 6.980 1.00 93.00 80 TRP A O 1
ATOM 650 N N . LEU A 1 81 ? -4.724 9.385 8.913 1.00 92.75 81 LEU A N 1
ATOM 651 C CA . LEU A 1 81 ? -3.705 10.154 9.611 1.00 92.75 81 LEU A CA 1
ATOM 652 C C . LEU A 1 81 ? -2.395 9.370 9.619 1.00 92.75 81 LEU A C 1
ATOM 654 O O . LEU A 1 81 ? -2.325 8.293 10.218 1.00 92.75 81 LEU A O 1
ATOM 658 N N . GLU A 1 82 ? -1.374 9.913 8.952 1.00 91.12 82 GLU A N 1
ATOM 659 C CA . GLU A 1 82 ? 0.011 9.457 9.096 1.00 91.12 82 GLU A CA 1
ATOM 660 C C . GLU A 1 82 ? 0.527 9.860 10.480 1.00 91.12 82 GLU A C 1
ATOM 662 O O . GLU A 1 82 ? 0.289 10.981 10.936 1.00 91.12 82 GLU A O 1
ATOM 667 N N . TYR A 1 83 ? 1.229 8.957 11.160 1.00 87.12 83 TYR A N 1
ATOM 668 C CA . TYR A 1 83 ? 1.882 9.286 12.422 1.00 87.12 83 TYR A CA 1
ATOM 669 C C . TYR A 1 83 ? 3.284 8.692 12.502 1.00 87.12 83 TYR A C 1
ATOM 671 O O . TYR A 1 83 ? 3.555 7.582 12.040 1.00 87.12 83 TYR A O 1
ATOM 679 N N . GLU A 1 84 ? 4.186 9.465 13.097 1.00 76.94 84 GLU A N 1
ATOM 680 C CA . GLU A 1 84 ? 5.579 9.085 13.282 1.00 76.94 84 GLU A CA 1
ATOM 681 C C . GLU A 1 84 ? 5.740 8.277 14.573 1.00 76.94 84 GLU A C 1
ATOM 683 O O . GLU A 1 84 ? 5.169 8.605 15.615 1.00 76.94 84 GLU A O 1
ATOM 688 N N . ARG A 1 85 ? 6.558 7.225 14.522 1.00 76.19 85 ARG A N 1
ATOM 689 C CA . ARG A 1 85 ? 7.011 6.483 15.703 1.00 76.19 85 ARG A CA 1
ATOM 690 C C . ARG A 1 85 ? 8.528 6.601 15.792 1.00 76.19 85 ARG A C 1
ATOM 692 O O . ARG A 1 85 ? 9.230 6.429 14.801 1.00 76.19 85 ARG A O 1
ATOM 699 N N . THR A 1 86 ? 9.030 6.857 16.996 1.00 71.88 86 THR A N 1
ATOM 700 C CA . THR A 1 86 ? 10.449 7.143 17.272 1.00 71.88 86 THR A CA 1
ATOM 701 C C . THR A 1 86 ? 11.401 5.967 17.030 1.00 71.88 86 THR A C 1
ATOM 703 O O . THR A 1 86 ? 12.595 6.194 16.879 1.00 71.88 86 THR A O 1
ATOM 706 N N . ASP A 1 87 ? 10.888 4.735 16.938 1.00 76.81 87 ASP A N 1
ATOM 707 C CA . ASP A 1 87 ? 11.687 3.499 16.862 1.00 76.81 87 ASP A CA 1
ATOM 708 C C . ASP A 1 87 ? 11.430 2.689 15.582 1.00 76.81 87 ASP A C 1
ATOM 710 O O . ASP A 1 87 ? 11.394 1.455 15.617 1.00 76.81 87 ASP A O 1
ATOM 714 N N . VAL A 1 88 ? 11.181 3.353 14.450 1.00 70.94 88 VAL A N 1
ATOM 715 C CA . VAL A 1 88 ? 10.823 2.651 13.209 1.00 70.94 88 VAL A CA 1
ATOM 716 C C . VAL A 1 88 ? 11.768 2.950 12.060 1.00 70.94 88 VAL A C 1
ATOM 718 O O . VAL A 1 88 ? 12.366 4.019 11.963 1.00 70.94 88 VAL A O 1
ATOM 721 N N . ALA A 1 89 ? 11.922 1.955 11.187 1.00 78.81 89 ALA A N 1
ATOM 722 C CA . ALA A 1 89 ? 12.721 2.070 9.987 1.00 78.81 89 ALA A CA 1
ATOM 723 C C . ALA A 1 89 ? 12.147 3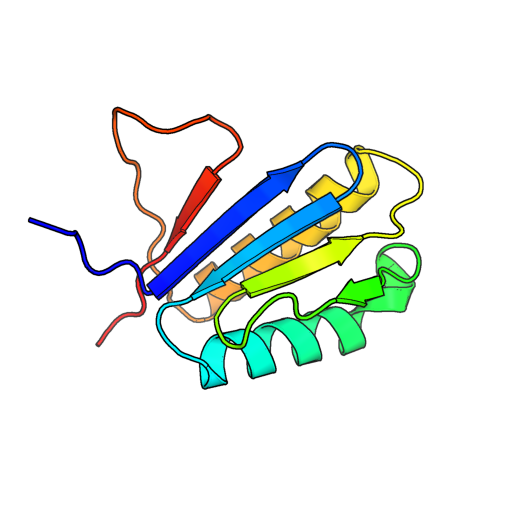.151 9.054 1.00 78.81 89 ALA A C 1
ATOM 725 O O . ALA A 1 89 ? 10.939 3.260 8.870 1.00 78.81 89 ALA A O 1
ATOM 726 N N . HIS A 1 90 ? 13.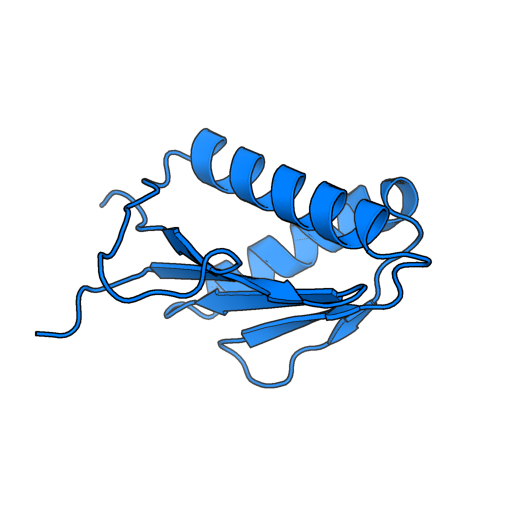032 3.928 8.428 1.00 76.88 90 HIS A N 1
ATOM 727 C CA . HIS A 1 90 ? 12.669 5.065 7.569 1.00 76.88 90 HIS A CA 1
ATOM 728 C C . HIS A 1 90 ? 11.768 4.694 6.372 1.00 76.88 90 HIS A C 1
ATOM 730 O O . HIS A 1 90 ? 11.092 5.542 5.801 1.00 76.88 90 HIS A O 1
ATOM 736 N N . ASN A 1 91 ? 11.756 3.422 5.977 1.00 85.81 91 ASN A N 1
ATOM 737 C CA . ASN A 1 91 ? 10.943 2.882 4.889 1.00 85.81 91 ASN A CA 1
ATOM 738 C C . ASN A 1 91 ? 9.544 2.419 5.331 1.00 85.81 91 ASN A C 1
ATOM 740 O O . ASN A 1 91 ? 8.845 1.792 4.536 1.00 85.81 91 ASN A O 1
ATOM 744 N N . GLU A 1 92 ? 9.147 2.672 6.576 1.00 91.06 92 GLU A N 1
ATOM 745 C CA . GLU A 1 92 ? 7.851 2.289 7.128 1.00 91.06 92 GLU A CA 1
ATOM 746 C C . GLU A 1 92 ? 7.014 3.528 7.446 1.00 91.06 92 GLU A C 1
ATOM 748 O O . GLU A 1 92 ? 7.453 4.425 8.163 1.00 91.06 92 GLU A O 1
ATOM 753 N N . LYS A 1 93 ? 5.783 3.552 6.934 1.00 92.00 93 LYS A N 1
ATOM 754 C CA . LYS A 1 93 ? 4.799 4.601 7.202 1.00 92.00 93 LYS A CA 1
ATOM 755 C C . LYS A 1 93 ? 3.531 4.025 7.800 1.00 92.00 93 LYS A C 1
ATOM 757 O O . LYS A 1 93 ? 2.994 3.040 7.291 1.00 92.00 93 LYS A O 1
ATOM 762 N N . TRP A 1 94 ? 3.055 4.663 8.861 1.00 91.94 94 TRP A N 1
ATOM 763 C CA . TRP A 1 94 ? 1.978 4.166 9.708 1.00 91.94 94 TRP A CA 1
ATOM 764 C C . TRP A 1 94 ? 0.771 5.069 9.572 1.00 91.94 94 TRP A C 1
ATOM 766 O O . TRP A 1 94 ? 0.894 6.289 9.661 1.00 91.94 94 TRP A O 1
ATOM 776 N N . PHE A 1 95 ? -0.389 4.455 9.379 1.00 92.31 95 PHE A N 1
ATOM 777 C CA . PHE A 1 95 ? -1.638 5.160 9.166 1.00 92.31 95 PHE A CA 1
ATOM 778 C C . PHE A 1 95 ? -2.711 4.653 10.115 1.00 92.31 95 PHE A C 1
ATOM 780 O O . PHE A 1 95 ? -2.803 3.459 10.433 1.00 92.31 95 PHE A O 1
ATOM 787 N N . LYS A 1 96 ? -3.558 5.586 10.532 1.00 91.62 96 LYS A N 1
ATOM 788 C CA . LYS A 1 96 ? -4.748 5.311 11.322 1.00 91.62 96 LYS A CA 1
ATOM 789 C C . LYS A 1 96 ? -5.971 5.878 10.623 1.00 91.62 96 LYS A C 1
ATOM 791 O O . LYS A 1 96 ? -5.948 7.032 10.185 1.00 91.62 96 LYS A O 1
ATOM 796 N N . LYS A 1 97 ? -7.034 5.083 10.549 1.00 87.00 97 LYS A N 1
ATOM 797 C CA . LYS A 1 97 ? -8.296 5.534 9.982 1.00 87.00 97 LYS A CA 1
ATOM 798 C C . LYS A 1 97 ? -9.018 6.406 11.018 1.00 87.00 97 LYS A C 1
ATOM 800 O O . LYS A 1 97 ? -9.093 6.023 12.193 1.00 87.00 97 LYS A O 1
ATOM 805 N N . PRO A 1 98 ? -9.517 7.596 10.649 1.00 81.50 98 PRO A N 1
ATOM 806 C CA . PRO A 1 98 ? -10.385 8.356 11.538 1.00 81.50 98 PRO A CA 1
ATOM 807 C C . PRO A 1 98 ? -11.650 7.534 11.837 1.00 81.50 98 PRO A C 1
ATOM 809 O O . PRO A 1 98 ? -12.122 6.780 10.986 1.00 81.50 98 PRO A O 1
ATOM 812 N N . LYS A 1 99 ? -12.149 7.637 13.074 1.00 69.00 99 LYS A N 1
ATOM 813 C CA . LYS A 1 99 ? -13.391 6.976 13.499 1.00 69.00 99 LYS A CA 1
ATOM 814 C C . LYS A 1 99 ? -14.612 7.569 12.812 1.00 69.00 99 LYS A C 1
ATOM 816 O O . LYS A 1 99 ? -14.613 8.804 12.617 1.00 69.00 99 LYS A O 1
#

Sequence (99 aa):
MTEQMDALVKGLEKSFEVYSSDDETIKLIALEIEKIHHHFGNPRISRPNNRRISVNGFKNHRDANSCAGWLIELLLQDGWLEYERTDVAHNEKWFKKPK

pLDDT: mean 87.59, std 9.52, range [37.31, 95.75]

Foldseek 3Di:
DPDQFAWKWFQDWQKIKMFGPDLVVVVVLVVVCCVCCVVLQNWDWDPPDSGMIITHDGPGSVSRVVSSVVSVVVCVVQVWDWDDDPPDDPRMITTDDDD

Secondary structure (DSSP, 8-state):
-----SEEEEEETTEEEEEES-HHHHHHHHHHHHHHGGGGT--EEEEEETTEEEEE--SSHHHHHHHHHHHHHHHHHTT-EEE--TTS-TTEEEEE---

Organism: NCBI:txid1618553